Protein AF-A0A6N2AGR7-F1 (afdb_monomer)

Structure (mmCIF, N/CA/C/O backbone):
data_AF-A0A6N2AGR7-F1
#
_entry.id   AF-A0A6N2AGR7-F1
#
loop_
_atom_site.group_PDB
_atom_site.id
_atom_site.type_symbol
_atom_site.label_atom_id
_atom_site.label_alt_id
_atom_site.label_comp_id
_atom_site.label_asym_id
_atom_site.label_entity_id
_atom_site.label_seq_id
_atom_site.pdbx_PDB_ins_code
_atom_site.Cartn_x
_atom_site.Cartn_y
_atom_site.Cartn_z
_atom_site.occupancy
_atom_site.B_iso_or_equiv
_atom_site.auth_seq_id
_atom_site.auth_comp_id
_atom_site.auth_asym_id
_atom_site.auth_atom_id
_atom_site.pdbx_PDB_model_num
ATOM 1 N N . MET A 1 1 ? -47.550 24.375 -28.248 1.00 39.44 1 MET A N 1
ATOM 2 C CA . MET A 1 1 ? -46.089 24.152 -28.172 1.00 39.44 1 MET A CA 1
ATOM 3 C C . MET A 1 1 ? -45.832 23.037 -27.169 1.00 39.44 1 MET A C 1
ATOM 5 O O . MET A 1 1 ? -46.223 23.185 -26.022 1.00 39.44 1 MET A O 1
ATOM 9 N N . LYS A 1 2 ? -45.290 21.895 -27.609 1.00 33.75 2 LYS A N 1
ATOM 10 C CA . LYS A 1 2 ? -44.953 20.758 -26.736 1.00 33.75 2 LYS A CA 1
ATOM 11 C C . LYS A 1 2 ? -43.521 20.963 -26.242 1.00 33.75 2 LYS A C 1
ATOM 13 O O . LYS A 1 2 ? -42.591 20.833 -27.031 1.00 33.75 2 LYS 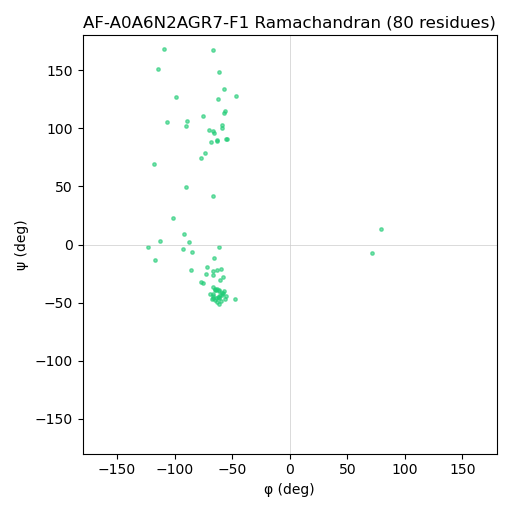A O 1
ATOM 18 N N . THR A 1 3 ? -43.343 21.331 -24.979 1.00 37.47 3 THR A N 1
ATOM 19 C CA . THR A 1 3 ? -42.022 21.350 -24.347 1.00 37.47 3 THR A CA 1
ATOM 20 C C . THR A 1 3 ? -41.621 19.907 -24.051 1.00 37.47 3 THR A C 1
ATOM 22 O O . THR A 1 3 ? -42.239 19.215 -23.245 1.00 37.47 3 THR A O 1
ATOM 25 N N . LEU A 1 4 ? -40.616 19.420 -24.778 1.00 41.75 4 LEU A N 1
ATOM 26 C CA . LEU A 1 4 ? -39.994 18.119 -24.557 1.00 41.75 4 LEU A CA 1
ATOM 27 C C . LEU A 1 4 ? -39.281 18.148 -23.198 1.00 41.75 4 LEU A C 1
ATOM 29 O O . LEU A 1 4 ? -38.149 18.614 -23.095 1.00 41.75 4 LEU A O 1
ATOM 33 N N . TYR A 1 5 ? -39.942 17.666 -22.147 1.00 45.56 5 TYR A N 1
ATOM 34 C CA . TYR A 1 5 ? -39.263 17.331 -20.899 1.00 45.56 5 TYR A CA 1
ATOM 35 C C . TYR A 1 5 ? -38.410 16.090 -21.162 1.00 45.56 5 TYR A C 1
ATOM 37 O O . TYR A 1 5 ? -38.902 14.964 -21.215 1.00 45.56 5 TYR A O 1
ATOM 45 N N . SER A 1 6 ? -37.119 16.318 -21.398 1.00 44.62 6 SER A N 1
ATOM 46 C CA . SER A 1 6 ? -36.114 15.264 -21.422 1.00 44.62 6 SER A CA 1
ATOM 47 C C . SER A 1 6 ? -36.175 14.520 -20.089 1.00 44.62 6 SER A C 1
ATOM 49 O O . SER A 1 6 ? -35.923 15.102 -19.032 1.00 44.62 6 SER A O 1
ATOM 51 N N . ILE A 1 7 ? -36.549 13.240 -20.137 1.00 50.12 7 ILE A N 1
ATOM 52 C CA . ILE A 1 7 ? -36.438 12.312 -19.015 1.00 50.12 7 ILE A CA 1
ATOM 53 C C . ILE A 1 7 ? -34.941 12.198 -18.709 1.00 50.12 7 ILE A C 1
ATOM 55 O O . ILE A 1 7 ? -34.234 11.350 -19.256 1.00 50.12 7 ILE A O 1
ATOM 59 N N . ARG A 1 8 ? -34.430 13.061 -17.820 1.00 50.72 8 ARG A N 1
ATOM 60 C CA . ARG A 1 8 ? -33.260 12.699 -17.024 1.00 50.72 8 ARG A CA 1
ATOM 61 C C . ARG A 1 8 ? -33.693 11.459 -16.266 1.00 50.72 8 ARG A C 1
ATOM 63 O O . ARG A 1 8 ? -34.443 11.549 -15.299 1.00 50.72 8 ARG A O 1
ATOM 70 N N . ARG A 1 9 ? -33.235 10.299 -16.736 1.00 49.84 9 ARG A N 1
ATOM 71 C CA . ARG A 1 9 ? -33.085 9.120 -15.895 1.00 49.84 9 ARG A CA 1
ATOM 72 C C . ARG A 1 9 ? -32.216 9.555 -14.721 1.00 49.84 9 ARG A C 1
ATOM 74 O O . ARG A 1 9 ? -30.991 9.525 -14.796 1.00 49.84 9 ARG A O 1
ATOM 81 N N . PHE A 1 10 ? -32.857 10.024 -13.657 1.00 41.59 10 PHE A N 1
ATOM 82 C CA . PHE A 1 10 ? -32.306 9.899 -12.327 1.00 41.59 10 PHE A CA 1
ATOM 83 C C . PHE A 1 10 ? -32.236 8.396 -12.100 1.00 41.59 10 PHE A C 1
ATOM 85 O O . PHE A 1 10 ? -33.209 7.766 -11.698 1.00 41.59 10 PHE A O 1
ATOM 92 N N . TYR A 1 11 ? -31.114 7.795 -12.488 1.00 43.00 11 TYR A N 1
ATOM 93 C CA . TYR A 1 11 ? -30.761 6.497 -11.958 1.00 43.00 11 TYR A CA 1
ATOM 94 C C . TYR A 1 11 ? -30.729 6.699 -10.445 1.00 43.00 11 TYR A C 1
ATOM 96 O O . TYR A 1 11 ? -29.922 7.485 -9.946 1.00 43.00 11 TYR A O 1
ATOM 104 N N . HIS A 1 12 ? -31.662 6.068 -9.735 1.00 42.91 12 HIS A N 1
ATOM 105 C CA . HIS A 1 12 ? -31.504 5.850 -8.311 1.00 42.91 12 HIS A CA 1
ATOM 106 C C . HIS A 1 12 ? -30.215 5.040 -8.185 1.00 42.91 12 HIS A C 1
ATOM 108 O O . HIS A 1 12 ? -30.178 3.855 -8.514 1.00 42.91 12 HIS A O 1
ATOM 114 N N . MET A 1 13 ? -29.118 5.717 -7.848 1.00 47.34 13 MET A N 1
ATOM 115 C CA . MET A 1 13 ? -27.920 5.040 -7.392 1.00 47.34 13 MET A CA 1
ATOM 116 C C . MET A 1 13 ? -28.296 4.465 -6.034 1.00 47.34 13 MET A C 1
ATOM 118 O O . MET A 1 13 ? -28.140 5.130 -5.013 1.00 47.34 13 MET A O 1
ATOM 122 N N . GLU A 1 14 ? -28.840 3.248 -6.040 1.00 50.38 14 GLU A N 1
ATOM 123 C CA . GLU A 1 14 ? -28.748 2.344 -4.902 1.00 50.38 14 GLU A CA 1
ATOM 124 C C . GLU A 1 14 ? -27.246 2.226 -4.622 1.00 50.38 14 GLU A C 1
ATOM 126 O O . GLU A 1 14 ? -26.529 1.432 -5.239 1.00 50.38 14 GLU A O 1
ATOM 131 N N . THR A 1 15 ? -26.710 3.087 -3.757 1.00 55.97 15 THR A N 1
ATOM 132 C CA . THR A 1 15 ? -25.439 2.767 -3.134 1.00 55.97 15 THR A CA 1
ATOM 133 C C . THR A 1 15 ? -25.680 1.428 -2.448 1.00 55.97 15 THR A C 1
ATOM 135 O O . THR A 1 15 ? -26.709 1.233 -1.803 1.00 55.97 15 THR A O 1
ATOM 138 N N . LEU A 1 16 ? -24.760 0.475 -2.600 1.00 46.69 16 LEU A N 1
ATOM 139 C CA . LEU A 1 16 ? -24.756 -0.794 -1.860 1.00 46.69 16 LEU A CA 1
ATOM 140 C C . LEU A 1 16 ? -24.504 -0.555 -0.353 1.00 46.69 16 LEU A C 1
ATOM 142 O O . LEU A 1 16 ? -23.739 -1.260 0.296 1.00 46.69 16 LEU A O 1
ATOM 146 N N . PHE A 1 17 ? -25.128 0.471 0.212 1.00 51.94 17 PHE A N 1
ATOM 147 C CA . PHE A 1 17 ? -25.213 0.794 1.619 1.00 51.94 17 PHE A CA 1
ATOM 148 C C . PHE A 1 17 ? -26.449 0.096 2.193 1.00 51.94 17 PHE A C 1
ATOM 150 O O . PHE A 1 17 ? -27.289 0.701 2.852 1.00 51.94 17 PHE A O 1
ATOM 157 N N . ASN A 1 18 ? -26.590 -1.204 1.920 1.00 50.84 18 ASN A N 1
ATOM 158 C CA . ASN A 1 18 ? -27.506 -2.017 2.698 1.00 50.84 18 ASN A CA 1
ATOM 159 C C . ASN A 1 18 ? -26.926 -2.079 4.120 1.00 50.84 18 ASN A C 1
ATOM 161 O O . ASN A 1 18 ? -26.003 -2.850 4.383 1.00 50.84 18 ASN A O 1
ATOM 165 N N . GLY A 1 19 ? -27.432 -1.230 5.018 1.00 5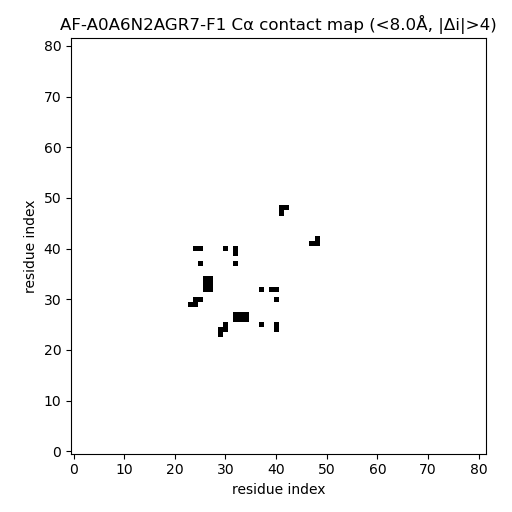5.53 19 GLY A N 1
ATOM 166 C CA . GLY A 1 19 ? -27.027 -1.147 6.428 1.00 55.53 19 GLY A CA 1
ATOM 167 C C . GLY A 1 19 ? -27.268 -2.435 7.225 1.00 55.53 19 GLY A C 1
ATOM 168 O O . GLY A 1 19 ? -26.900 -2.518 8.390 1.00 55.53 19 GLY A O 1
ATOM 169 N N . ASN A 1 20 ? -27.840 -3.460 6.590 1.00 55.66 20 ASN A N 1
ATOM 170 C CA . ASN A 1 20 ? -28.159 -4.747 7.196 1.00 55.66 20 ASN A CA 1
ATOM 171 C C . ASN A 1 20 ? -27.000 -5.756 7.136 1.00 55.66 20 ASN A C 1
ATOM 173 O O . ASN A 1 20 ? -27.182 -6.892 7.570 1.00 55.66 20 ASN A O 1
ATOM 177 N N . LEU A 1 21 ? -25.826 -5.392 6.599 1.00 58.34 21 LEU A N 1
ATOM 178 C CA . LEU A 1 21 ? -24.606 -6.180 6.794 1.00 58.34 21 LEU A CA 1
ATOM 179 C C . LEU A 1 21 ? -23.894 -5.659 8.054 1.00 58.34 21 LEU A C 1
ATOM 181 O O . LEU A 1 21 ? -23.218 -4.629 7.972 1.00 58.34 21 LEU A O 1
ATOM 185 N N . PRO A 1 22 ? -23.994 -6.335 9.215 1.00 58.09 22 PRO A N 1
ATOM 186 C CA . PRO A 1 22 ? -23.244 -5.942 10.397 1.00 58.09 22 PRO A CA 1
ATOM 187 C C . PRO A 1 22 ? -21.776 -6.331 10.189 1.00 58.09 22 PRO A C 1
ATOM 189 O O . PRO A 1 22 ? -21.293 -7.348 10.685 1.00 58.09 22 PRO A O 1
ATOM 192 N N . LEU A 1 23 ? -21.036 -5.527 9.423 1.00 67.12 23 LEU A N 1
ATOM 193 C CA . LEU A 1 23 ? -19.578 -5.593 9.383 1.00 67.12 23 LEU A CA 1
ATOM 194 C C . LEU A 1 23 ? -19.048 -4.916 10.646 1.00 67.12 23 LEU A C 1
ATOM 196 O O . LEU A 1 23 ? -18.555 -3.789 10.599 1.00 67.12 23 LEU A O 1
ATOM 200 N N . ALA A 1 24 ? -19.175 -5.618 11.773 1.00 72.62 24 ALA A N 1
ATOM 201 C CA . ALA A 1 24 ? -18.748 -5.144 13.083 1.00 72.62 24 ALA A CA 1
ATOM 202 C C . ALA A 1 24 ? -17.335 -4.535 13.018 1.00 72.62 24 ALA A C 1
ATOM 204 O O . ALA A 1 24 ? -16.393 -5.137 12.485 1.00 72.62 24 ALA A O 1
ATOM 205 N N . GLY A 1 25 ? -17.189 -3.310 13.527 1.00 75.06 25 GLY A N 1
ATOM 206 C CA . GLY A 1 25 ? -15.9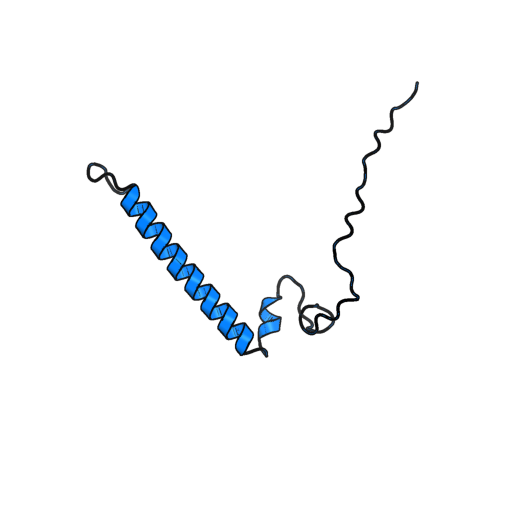15 -2.593 13.535 1.00 75.06 25 GLY A CA 1
ATOM 207 C C . GLY A 1 25 ? -15.534 -1.932 12.200 1.00 75.06 25 GLY A C 1
ATOM 208 O O . GLY A 1 25 ? -14.371 -1.558 12.005 1.00 75.06 25 GLY A O 1
ATOM 209 N N . ARG A 1 26 ? -16.463 -1.811 11.238 1.00 81.62 26 ARG A N 1
ATOM 210 C CA . ARG A 1 26 ? -16.227 -1.180 9.919 1.00 81.62 26 ARG A CA 1
ATOM 211 C C . ARG A 1 26 ? -17.172 -0.022 9.612 1.00 81.62 26 ARG A C 1
ATOM 213 O O . ARG A 1 26 ? -16.971 0.634 8.588 1.00 81.62 26 ARG A O 1
ATOM 220 N N . ASP A 1 27 ? -18.114 0.275 10.486 1.00 85.38 27 ASP A N 1
ATOM 221 C CA . ASP A 1 27 ? -19.028 1.411 10.413 1.00 85.38 27 ASP A CA 1
ATOM 222 C C . ASP A 1 27 ? -18.698 2.459 11.495 1.00 85.38 27 ASP A C 1
ATOM 224 O O . ASP A 1 27 ? -17.839 2.250 12.356 1.00 85.38 27 ASP A O 1
ATOM 228 N N . GLN A 1 28 ? -19.293 3.647 11.379 1.00 87.06 28 GLN A N 1
ATOM 229 C CA . GLN A 1 28 ? -19.054 4.749 12.316 1.00 87.06 28 GLN A CA 1
ATOM 230 C C . GLN A 1 28 ? -19.806 4.552 13.637 1.00 87.06 28 GLN A C 1
ATOM 232 O O . GLN A 1 28 ? -19.285 4.944 14.675 1.00 87.06 28 GLN A O 1
ATOM 237 N N . GLU A 1 29 ? -20.980 3.925 13.609 1.00 84.56 29 GLU A N 1
ATOM 238 C CA . GLU A 1 29 ? -21.826 3.713 14.788 1.00 84.56 29 GLU A CA 1
ATOM 239 C C . GLU A 1 29 ? -21.158 2.764 15.794 1.00 84.56 29 GLU A C 1
ATOM 241 O O . GLU A 1 29 ? -21.203 3.004 16.997 1.00 84.56 29 GLU A O 1
ATOM 246 N N . THR A 1 30 ? -20.447 1.742 15.309 1.00 84.19 30 THR A N 1
ATOM 247 C CA . THR A 1 30 ? -19.740 0.754 16.139 1.00 84.19 30 THR A CA 1
ATOM 248 C C . THR A 1 30 ? -18.335 1.179 16.557 1.00 84.19 30 THR A C 1
ATOM 250 O O . THR A 1 30 ? -17.808 0.648 17.532 1.00 84.19 30 THR A O 1
ATOM 253 N N . THR A 1 31 ? -17.692 2.105 15.834 1.00 84.19 31 THR A N 1
ATOM 254 C CA . THR A 1 31 ? -16.281 2.473 16.079 1.00 84.19 31 THR A CA 1
ATOM 255 C C . THR A 1 31 ? -16.057 3.915 16.515 1.00 84.19 31 THR A C 1
ATOM 257 O O . THR A 1 31 ? -14.949 4.244 16.929 1.00 84.19 31 THR A O 1
ATOM 260 N N . GLY A 1 32 ? -17.051 4.794 16.381 1.00 89.56 32 GLY A N 1
ATOM 261 C CA . GLY A 1 32 ? -16.926 6.231 16.648 1.00 89.56 32 GLY A CA 1
ATOM 262 C C . GLY A 1 32 ? -16.098 7.009 15.615 1.00 89.56 32 GLY A C 1
ATOM 263 O O . GLY A 1 32 ? -16.077 8.237 15.644 1.00 89.56 32 GLY A O 1
ATOM 264 N N . PHE A 1 33 ? -15.444 6.332 14.666 1.00 86.25 33 PHE A N 1
ATOM 265 C CA . PHE A 1 33 ? -14.628 6.971 13.634 1.00 86.25 33 PHE A CA 1
ATOM 266 C C . PHE A 1 33 ? -15.403 7.092 12.328 1.00 86.25 33 PHE A C 1
ATOM 268 O O . PHE A 1 33 ? -15.886 6.093 11.793 1.00 86.25 33 PHE A O 1
ATOM 275 N N . ALA A 1 34 ? -15.471 8.298 11.769 1.00 90.00 34 ALA A N 1
ATOM 276 C CA . ALA A 1 34 ? -15.997 8.523 10.427 1.00 90.00 34 ALA A CA 1
ATOM 277 C C . ALA A 1 34 ? -15.100 7.900 9.339 1.00 90.00 34 ALA A C 1
ATOM 279 O O . ALA A 1 34 ? -13.966 7.485 9.589 1.00 90.00 34 ALA A O 1
ATOM 280 N N . TRP A 1 35 ? -15.611 7.815 8.108 1.00 87.75 35 TRP A N 1
ATOM 281 C CA . TRP A 1 35 ? -14.945 7.105 7.007 1.00 87.75 35 TRP A CA 1
ATOM 282 C C . TRP A 1 35 ? -13.560 7.670 6.641 1.00 87.75 35 TRP A C 1
ATOM 284 O O . TRP A 1 35 ? -12.682 6.905 6.247 1.00 87.75 35 TRP A O 1
ATOM 294 N N . TRP A 1 36 ? -13.336 8.974 6.819 1.00 89.81 36 TRP A N 1
ATOM 295 C CA . TRP A 1 36 ? -12.051 9.635 6.558 1.00 89.81 36 TRP A CA 1
ATOM 296 C C . TRP A 1 36 ? -10.974 9.291 7.604 1.00 89.81 36 TRP A C 1
ATOM 298 O O . TRP A 1 36 ? -9.791 9.287 7.282 1.00 89.81 36 TRP A O 1
ATOM 308 N N . ALA A 1 37 ? -11.365 8.913 8.828 1.00 89.00 37 ALA A N 1
ATOM 309 C CA . ALA A 1 37 ? -10.471 8.448 9.899 1.00 89.00 37 ALA A CA 1
ATOM 310 C C . ALA A 1 37 ? -10.468 6.917 10.047 1.00 89.00 37 ALA A C 1
ATOM 312 O O . ALA A 1 37 ? -10.145 6.376 11.104 1.00 89.00 37 ALA A O 1
ATOM 313 N N . ARG A 1 38 ? -10.833 6.177 8.995 1.00 90.00 38 ARG A N 1
ATOM 314 C CA . ARG A 1 38 ? -11.063 4.726 9.069 1.00 90.00 38 ARG A CA 1
ATOM 315 C C . ARG A 1 38 ? -9.861 3.917 9.565 1.00 90.00 38 ARG A C 1
ATOM 317 O O . ARG A 1 38 ? -10.074 2.867 10.165 1.00 90.00 38 ARG A O 1
ATOM 324 N N . ASN A 1 39 ? -8.628 4.381 9.360 1.00 89.38 39 ASN A N 1
ATOM 325 C CA . ASN A 1 39 ? -7.433 3.683 9.850 1.00 89.38 39 ASN A CA 1
ATOM 326 C C . ASN A 1 39 ? -7.344 3.667 11.385 1.00 89.38 39 ASN A C 1
ATOM 328 O O . ASN A 1 39 ? -6.823 2.704 11.942 1.00 89.38 39 ASN A O 1
ATOM 332 N N . ALA A 1 40 ? -7.938 4.645 12.080 1.00 89.12 40 ALA A N 1
ATOM 333 C CA . ALA A 1 40 ? -8.026 4.641 13.542 1.00 89.12 40 ALA A CA 1
ATOM 334 C C . ALA A 1 40 ? -8.851 3.454 14.078 1.00 89.12 40 ALA A C 1
ATOM 336 O O . ALA A 1 40 ? -8.625 2.981 15.188 1.00 89.12 40 ALA A O 1
ATOM 337 N N . ARG A 1 41 ? -9.731 2.867 13.252 1.00 89.62 41 ARG A N 1
ATOM 338 C CA . ARG A 1 41 ? -10.474 1.642 13.598 1.00 89.62 41 ARG A CA 1
ATOM 339 C C . ARG A 1 41 ? -9.573 0.406 13.746 1.00 89.62 41 ARG A C 1
ATOM 341 O O . ARG A 1 41 ? -10.043 -0.630 14.203 1.00 89.62 41 ARG A O 1
ATOM 348 N N . LEU A 1 42 ? -8.299 0.479 13.342 1.00 85.75 42 LEU A N 1
ATOM 349 C CA . LEU A 1 42 ? -7.344 -0.634 13.412 1.00 85.75 42 LEU A CA 1
ATOM 350 C C . LEU A 1 42 ? -6.506 -0.665 14.701 1.00 85.75 42 LEU A C 1
ATOM 352 O O . LEU A 1 42 ? -5.765 -1.625 14.886 1.00 85.75 42 LEU A O 1
ATOM 356 N N . ILE A 1 43 ? -6.634 0.322 15.597 1.00 86.50 43 ILE A N 1
ATOM 357 C CA . ILE A 1 43 ? -5.780 0.460 16.797 1.00 86.50 43 ILE A CA 1
ATOM 358 C C . ILE A 1 43 ? -5.798 -0.803 17.674 1.00 86.50 43 ILE A C 1
ATOM 360 O O . ILE A 1 43 ? -4.745 -1.294 18.067 1.00 86.50 43 ILE A O 1
ATOM 364 N N . ASN A 1 44 ? -6.977 -1.384 17.911 1.00 85.50 44 ASN A N 1
ATOM 365 C CA . ASN A 1 44 ? -7.129 -2.592 18.736 1.00 85.50 44 ASN A CA 1
ATOM 366 C C . ASN A 1 44 ? -7.063 -3.902 17.923 1.00 85.50 44 ASN A C 1
ATOM 368 O O . ASN A 1 44 ? -7.360 -4.976 18.439 1.00 85.50 44 ASN A O 1
ATOM 372 N N . LEU A 1 45 ? -6.697 -3.835 16.637 1.00 85.38 45 LEU A N 1
ATOM 373 C CA . LEU A 1 45 ? -6.676 -4.969 15.709 1.00 85.38 45 LEU A CA 1
ATOM 374 C C . LEU A 1 45 ? -5.249 -5.214 15.205 1.00 85.38 45 LEU A C 1
ATOM 376 O O . LEU A 1 45 ? -4.953 -5.004 14.029 1.00 85.38 45 LEU A O 1
ATOM 380 N N . SER A 1 46 ? -4.380 -5.691 16.103 1.00 81.50 46 SER A N 1
ATOM 381 C CA . SER A 1 46 ? -2.936 -5.871 15.869 1.00 81.50 46 SER A CA 1
ATOM 382 C C . SER A 1 46 ? -2.603 -6.580 14.545 1.00 81.50 46 SER A C 1
ATOM 384 O O . SER A 1 46 ? -1.822 -6.064 13.750 1.00 81.50 46 SER A O 1
ATOM 386 N N . SER A 1 47 ? -3.268 -7.696 14.221 1.00 87.12 47 SER A N 1
ATOM 387 C CA . SER A 1 47 ? -3.019 -8.433 12.969 1.00 87.12 47 SER A CA 1
ATOM 388 C C . SER A 1 47 ? -3.352 -7.630 11.706 1.00 87.12 47 SER A C 1
ATOM 390 O O . SER A 1 47 ? -2.621 -7.687 10.718 1.00 87.12 47 SER A O 1
ATOM 392 N N . LYS A 1 48 ? -4.428 -6.835 11.731 1.00 87.19 48 LYS A N 1
ATOM 393 C CA . LYS A 1 48 ? -4.813 -5.964 10.609 1.00 87.19 48 LYS A CA 1
ATOM 394 C C . LYS A 1 48 ? -3.915 -4.734 10.515 1.00 87.19 48 LYS A C 1
ATOM 396 O O . LYS A 1 48 ? -3.655 -4.277 9.406 1.00 87.19 48 LYS A O 1
ATOM 401 N N . LEU A 1 49 ? -3.438 -4.217 11.646 1.00 89.12 49 LEU A N 1
ATOM 402 C CA . LEU A 1 49 ? -2.492 -3.106 11.681 1.00 89.12 49 LEU A CA 1
ATOM 403 C C . LEU A 1 49 ? -1.132 -3.520 11.102 1.00 89.12 49 LEU A C 1
ATOM 405 O O . LEU A 1 49 ? -0.601 -2.822 10.242 1.00 89.12 49 LEU A O 1
ATOM 409 N N . VAL A 1 50 ? -0.615 -4.688 11.498 1.00 93.56 50 VAL A N 1
ATOM 410 C CA . VAL A 1 50 ? 0.613 -5.263 10.926 1.00 93.56 50 VAL A CA 1
ATOM 411 C C . VAL A 1 50 ? 0.431 -5.547 9.437 1.00 93.56 50 VAL A C 1
ATOM 41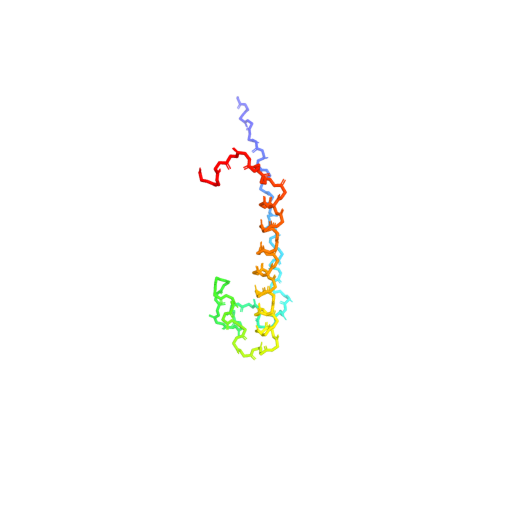3 O O . VAL A 1 50 ? 1.281 -5.157 8.644 1.00 93.56 50 VAL A O 1
ATOM 416 N N . GLY A 1 51 ? -0.699 -6.137 9.030 1.00 93.62 51 GLY A N 1
ATOM 417 C CA . GLY A 1 51 ? -1.007 -6.348 7.612 1.00 93.62 51 GLY A CA 1
ATOM 418 C C . GLY A 1 51 ? -1.027 -5.047 6.800 1.00 93.62 51 GLY A C 1
ATOM 419 O O . GLY A 1 51 ? -0.468 -4.998 5.707 1.00 93.62 51 GLY A O 1
ATOM 420 N N . ALA A 1 52 ? -1.600 -3.971 7.350 1.00 94.44 52 ALA A N 1
ATOM 421 C CA . ALA A 1 52 ? -1.575 -2.651 6.722 1.00 94.44 52 ALA A CA 1
ATOM 422 C C . ALA A 1 52 ? -0.148 -2.087 6.610 1.00 94.44 52 ALA A C 1
ATOM 424 O O . ALA A 1 52 ? 0.199 -1.508 5.583 1.00 94.44 52 ALA A O 1
ATOM 425 N N . HIS A 1 53 ? 0.691 -2.286 7.630 1.00 95.62 53 HIS A N 1
ATOM 426 C CA . HIS A 1 53 ? 2.078 -1.820 7.618 1.00 95.62 53 HIS A CA 1
ATOM 427 C C . HIS A 1 53 ? 2.939 -2.594 6.610 1.00 95.62 53 HIS A C 1
ATOM 429 O O . HIS A 1 53 ? 3.686 -1.989 5.847 1.00 95.62 53 HIS A O 1
ATOM 435 N N . VAL A 1 54 ? 2.781 -3.920 6.544 1.00 97.25 54 VAL A N 1
ATOM 436 C CA . VAL A 1 54 ? 3.460 -4.772 5.555 1.00 97.25 54 VAL A CA 1
ATOM 437 C C . VAL A 1 54 ? 3.049 -4.387 4.135 1.00 97.25 54 VAL A C 1
ATOM 439 O O . VAL A 1 54 ? 3.915 -4.220 3.281 1.00 97.25 54 VAL A O 1
ATOM 442 N N . ALA A 1 55 ? 1.754 -4.177 3.880 1.00 97.31 55 ALA A N 1
ATOM 443 C CA . ALA A 1 55 ? 1.280 -3.715 2.576 1.00 97.31 55 ALA A CA 1
ATOM 444 C C . ALA A 1 55 ? 1.853 -2.335 2.208 1.00 97.31 55 ALA A C 1
ATOM 446 O O . ALA A 1 55 ? 2.223 -2.106 1.059 1.00 97.31 55 ALA A O 1
ATOM 447 N N . HIS A 1 56 ? 1.967 -1.430 3.184 1.00 97.50 56 HIS A N 1
ATOM 448 C CA . HIS A 1 56 ? 2.546 -0.106 2.977 1.00 97.50 56 HIS A CA 1
ATOM 449 C C . HIS A 1 56 ? 4.033 -0.175 2.607 1.00 97.50 56 HIS A C 1
ATOM 451 O O . HIS A 1 56 ? 4.446 0.421 1.616 1.00 97.50 56 HIS A O 1
ATOM 457 N N . VAL A 1 57 ? 4.826 -0.954 3.347 1.00 98.12 57 VAL A N 1
ATOM 458 C CA . VAL A 1 57 ? 6.241 -1.190 3.017 1.00 98.12 57 VAL A CA 1
ATOM 459 C C . VAL A 1 57 ? 6.376 -1.868 1.651 1.00 98.12 57 VAL A C 1
ATOM 461 O O . VAL A 1 57 ? 7.224 -1.474 0.854 1.00 98.12 57 VAL A O 1
ATOM 464 N N . GLY A 1 58 ? 5.499 -2.825 1.337 1.00 97.94 58 GLY A N 1
ATOM 465 C CA . GLY A 1 58 ? 5.450 -3.467 0.025 1.00 97.94 58 GLY A CA 1
ATOM 466 C C . GLY A 1 58 ? 5.211 -2.476 -1.117 1.00 97.94 58 GLY A C 1
ATOM 467 O O . GLY A 1 58 ? 5.890 -2.557 -2.134 1.00 97.94 58 GLY A O 1
ATOM 468 N N . LEU A 1 59 ? 4.311 -1.503 -0.938 1.00 98.31 59 LEU A N 1
ATOM 469 C CA . LEU A 1 59 ? 4.057 -0.464 -1.940 1.00 98.31 59 LEU A CA 1
ATOM 470 C C . LEU A 1 59 ? 5.276 0.444 -2.160 1.00 98.31 59 LEU A C 1
ATOM 472 O O . LEU A 1 59 ? 5.559 0.810 -3.297 1.00 98.31 59 LEU A O 1
ATOM 476 N N . ILE A 1 60 ? 6.008 0.776 -1.091 1.00 98.38 60 ILE A N 1
ATOM 477 C CA . ILE A 1 60 ? 7.242 1.573 -1.180 1.00 98.38 60 ILE A CA 1
ATOM 478 C C . ILE A 1 60 ? 8.302 0.826 -1.992 1.00 98.38 60 ILE A C 1
ATOM 480 O O . ILE A 1 60 ? 8.878 1.400 -2.913 1.00 98.38 60 ILE A O 1
ATOM 484 N N . ILE A 1 61 ? 8.543 -0.449 -1.672 1.00 98.06 61 ILE A N 1
ATOM 485 C CA . ILE A 1 61 ? 9.541 -1.272 -2.369 1.00 98.06 61 ILE A CA 1
ATOM 486 C C . ILE A 1 61 ? 9.143 -1.458 -3.834 1.00 98.06 61 ILE A C 1
ATOM 488 O O . ILE A 1 61 ? 9.965 -1.240 -4.719 1.00 98.06 61 ILE A O 1
ATOM 492 N N . PHE A 1 62 ? 7.873 -1.786 -4.085 1.00 97.62 62 PHE A N 1
ATOM 493 C CA . PHE A 1 62 ? 7.340 -1.932 -5.435 1.00 97.62 62 PHE A CA 1
ATOM 494 C C . PHE A 1 62 ? 7.552 -0.665 -6.265 1.00 97.62 62 PHE A C 1
ATOM 496 O O . PHE A 1 62 ? 8.015 -0.735 -7.399 1.00 97.62 62 PHE A O 1
ATOM 503 N N . TRP A 1 63 ? 7.241 0.502 -5.699 1.00 98.44 63 TRP A N 1
ATOM 504 C CA . TRP A 1 63 ? 7.421 1.766 -6.398 1.00 98.44 63 TRP A CA 1
ATOM 505 C C . TRP A 1 63 ? 8.898 2.084 -6.650 1.00 98.44 63 TRP A C 1
ATOM 507 O O . TRP A 1 63 ? 9.246 2.456 -7.766 1.00 98.44 63 TRP A O 1
ATOM 517 N N . ALA A 1 64 ? 9.769 1.898 -5.655 1.00 98.06 64 ALA A N 1
ATOM 518 C CA . ALA A 1 64 ? 11.204 2.132 -5.806 1.00 98.06 64 ALA A CA 1
ATOM 519 C C . ALA A 1 64 ? 11.814 1.259 -6.915 1.00 98.06 64 ALA A C 1
ATOM 521 O O . ALA A 1 64 ? 12.575 1.752 -7.745 1.00 98.06 64 ALA A O 1
ATOM 522 N N . GLU A 1 65 ? 11.446 -0.021 -6.969 1.00 97.94 65 GLU A N 1
ATOM 523 C CA . GLU A 1 65 ? 11.898 -0.941 -8.014 1.00 97.94 65 GLU A CA 1
ATOM 524 C C . GLU A 1 65 ? 11.329 -0.566 -9.388 1.00 97.94 65 GLU A C 1
ATOM 526 O O . GLU A 1 65 ? 12.075 -0.489 -10.365 1.00 97.94 65 GLU A O 1
ATOM 531 N N . ALA A 1 66 ? 10.025 -0.284 -9.462 1.00 98.25 66 ALA A N 1
ATOM 532 C CA . ALA A 1 66 ? 9.368 0.096 -10.707 1.00 98.25 66 ALA A CA 1
ATOM 533 C C . ALA A 1 66 ? 9.964 1.382 -11.294 1.00 98.25 66 ALA A C 1
ATOM 535 O O . ALA A 1 66 ? 10.232 1.432 -12.493 1.00 98.25 66 ALA A O 1
ATOM 536 N N . MET A 1 67 ? 10.215 2.394 -10.459 1.00 98.25 67 MET A N 1
ATOM 537 C CA . MET A 1 67 ? 10.852 3.640 -10.886 1.00 98.25 67 MET A CA 1
ATOM 538 C C . MET A 1 67 ? 12.296 3.418 -11.319 1.00 98.25 67 MET A C 1
ATOM 540 O O . MET A 1 67 ? 12.684 3.913 -12.369 1.00 98.25 67 MET A O 1
ATOM 544 N N . ASN A 1 68 ? 13.066 2.616 -10.582 1.00 97.25 68 ASN A N 1
ATOM 545 C CA . ASN A 1 68 ? 14.440 2.294 -10.958 1.00 97.25 68 ASN A CA 1
ATOM 546 C C . ASN A 1 68 ? 14.513 1.595 -12.328 1.00 97.25 68 ASN A C 1
ATOM 548 O O . ASN A 1 68 ? 15.279 2.000 -13.198 1.00 97.25 68 ASN A O 1
ATOM 5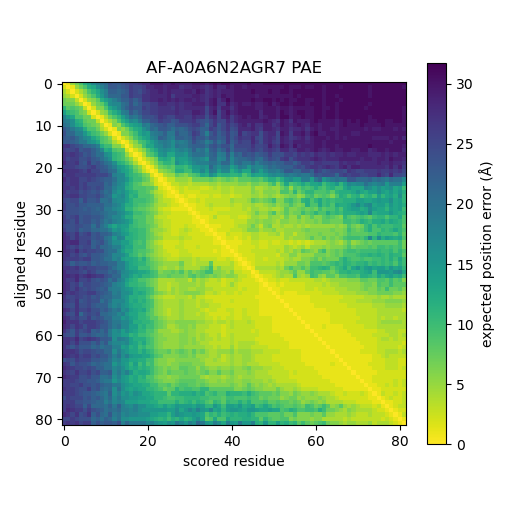52 N N . LEU A 1 69 ? 13.685 0.570 -12.558 1.00 97.88 69 LEU A N 1
ATOM 553 C CA . LEU A 1 69 ? 13.631 -0.114 -13.855 1.00 97.88 69 LEU A CA 1
ATOM 554 C C . LEU A 1 69 ? 13.126 0.808 -14.968 1.00 97.88 69 LEU A C 1
ATOM 556 O O . LEU A 1 69 ? 13.645 0.763 -16.084 1.00 97.88 69 LEU A O 1
ATOM 560 N N . PHE A 1 70 ? 12.133 1.648 -14.672 1.00 97.50 70 PHE A N 1
ATOM 561 C CA . PHE A 1 70 ? 11.620 2.634 -15.615 1.00 97.50 70 PHE A CA 1
ATOM 562 C C . PHE A 1 70 ? 12.701 3.637 -16.023 1.00 97.50 70 PHE A C 1
ATOM 564 O O . PHE A 1 70 ? 12.870 3.888 -17.214 1.00 97.50 70 PHE A O 1
ATOM 571 N N . GLU A 1 71 ? 13.456 4.171 -15.066 1.00 96.38 71 GLU A N 1
ATOM 572 C CA . GLU A 1 71 ? 14.559 5.092 -15.327 1.00 96.38 71 GLU A CA 1
ATOM 573 C C . GLU A 1 71 ? 15.637 4.410 -16.168 1.00 96.38 71 GLU A C 1
ATOM 575 O O . GLU A 1 71 ? 15.961 4.904 -17.245 1.00 96.38 71 GLU A O 1
ATOM 580 N N . VAL A 1 72 ? 16.113 3.226 -15.763 1.00 96.25 72 VAL A N 1
ATOM 581 C CA . VAL A 1 72 ? 17.135 2.471 -16.510 1.00 96.25 72 VAL A CA 1
ATOM 582 C C . VAL A 1 72 ? 16.704 2.180 -17.948 1.00 96.25 72 VAL A C 1
ATOM 584 O O . VAL A 1 72 ? 17.517 2.302 -18.863 1.00 96.25 72 VAL A O 1
ATOM 587 N N . ALA A 1 73 ? 15.433 1.847 -18.176 1.00 96.88 73 ALA A N 1
ATOM 588 C CA . ALA A 1 73 ? 14.916 1.573 -19.515 1.00 96.88 73 ALA A CA 1
ATOM 589 C C . ALA A 1 73 ? 14.894 2.806 -20.440 1.00 96.88 73 ALA A C 1
ATOM 591 O O . ALA A 1 73 ? 14.897 2.644 -21.660 1.00 96.88 73 ALA A O 1
ATOM 592 N N . HIS A 1 74 ? 14.869 4.019 -19.882 1.00 95.31 74 HIS A N 1
ATOM 593 C CA . HIS A 1 74 ? 14.777 5.272 -20.641 1.00 95.31 74 HIS A CA 1
ATOM 594 C C . HIS A 1 74 ? 16.045 6.134 -20.556 1.00 95.31 74 HIS A C 1
ATOM 596 O O . HIS A 1 74 ? 16.078 7.226 -21.129 1.00 95.31 74 HIS A O 1
ATOM 602 N N . ILE A 1 75 ? 17.098 5.661 -19.881 1.00 95.06 75 ILE A N 1
ATOM 603 C CA . ILE A 1 75 ? 18.393 6.344 -19.853 1.00 95.06 75 ILE A CA 1
ATOM 604 C C . ILE A 1 75 ? 18.968 6.413 -21.273 1.00 95.06 75 ILE A C 1
ATOM 606 O O . ILE A 1 75 ? 19.174 5.399 -21.939 1.00 95.06 75 ILE A O 1
ATOM 610 N N . VAL A 1 76 ? 19.286 7.634 -21.711 1.00 95.81 76 VAL A N 1
ATOM 611 C CA . VAL A 1 76 ? 20.091 7.906 -22.907 1.00 95.81 76 VAL A CA 1
ATOM 612 C C . VAL A 1 76 ? 21.463 8.383 -22.428 1.00 95.81 76 VAL A C 1
ATOM 614 O O . VAL A 1 76 ? 21.561 9.526 -21.980 1.00 95.81 76 VAL A O 1
ATOM 617 N N . PRO A 1 77 ? 22.524 7.555 -22.515 1.00 93.19 77 PRO A N 1
ATOM 618 C CA . PRO A 1 77 ? 23.834 7.871 -21.926 1.00 93.19 77 PRO A CA 1
ATOM 619 C C . PRO A 1 77 ? 24.485 9.152 -22.465 1.00 93.19 77 PRO A C 1
ATOM 621 O O . PRO A 1 77 ? 25.365 9.725 -21.835 1.00 93.19 77 PRO A O 1
ATOM 624 N N . GLU A 1 78 ? 24.064 9.588 -23.648 1.00 94.31 78 GLU A N 1
ATOM 625 C CA . GLU A 1 78 ? 24.613 10.736 -24.370 1.00 94.31 78 GLU A CA 1
ATOM 626 C C . GLU A 1 78 ? 24.001 12.080 -23.933 1.00 94.31 78 GLU A C 1
ATOM 628 O O . GLU A 1 78 ? 24.448 13.133 -24.388 1.00 94.31 78 GLU A O 1
ATOM 633 N N . LYS A 1 79 ? 22.970 12.071 -23.076 1.00 92.44 79 LYS A N 1
ATOM 634 C CA . LYS A 1 79 ? 22.271 13.275 -22.597 1.00 92.44 79 LYS A CA 1
ATOM 635 C C . LYS A 1 79 ? 22.477 13.470 -21.095 1.00 92.44 79 LYS A C 1
ATOM 637 O O . LYS A 1 79 ? 22.658 12.504 -20.358 1.00 92.44 79 LYS A O 1
ATOM 642 N N . SER A 1 80 ? 22.447 14.726 -20.638 1.00 87.25 80 SER A N 1
ATOM 643 C CA . SER A 1 80 ? 22.451 15.020 -19.200 1.00 87.25 80 SER A CA 1
ATOM 644 C C . SER A 1 80 ? 21.214 14.424 -18.527 1.00 87.25 80 SER A C 1
ATOM 646 O O . SER A 1 80 ? 20.151 14.325 -19.136 1.00 87.25 80 SER A O 1
ATOM 648 N N . MET A 1 81 ? 21.358 14.032 -17.258 1.00 88.19 81 MET A N 1
ATOM 649 C CA . MET A 1 81 ? 20.241 13.515 -16.453 1.00 88.19 81 MET A CA 1
ATOM 650 C C . MET A 1 81 ? 19.232 14.593 -16.035 1.00 88.19 81 MET A C 1
ATOM 652 O O . MET A 1 81 ? 18.115 14.254 -15.657 1.00 88.19 81 MET A O 1
ATOM 656 N N . TYR A 1 82 ? 19.633 15.865 -16.078 1.00 87.44 82 TYR A N 1
ATOM 657 C CA . TYR A 1 82 ? 18.818 17.028 -15.729 1.00 87.44 82 TYR A CA 1
ATOM 658 C C . TYR A 1 82 ? 18.634 17.929 -16.945 1.00 87.44 82 TYR A C 1
ATOM 660 O O . TYR A 1 82 ? 19.591 17.987 -17.763 1.00 87.44 82 TYR A O 1
#

Mean predicted aligned error: 12.99 Å

Foldseek 3Di:
DDDPPPPPPPPPPPPVPPVPPCPQLQDCVRQVDDPVRSVVSCPPPVVVVVVVVVVVVVVVVVVVVVVVVVCVVPDDPVDDPD

Secondary structure (DSSP, 8-state):
---------------S--TTS--TTSSHHHHS--GGGGGGGGTT-HHHHHHHHHHHHHHHHHHHHHHHHHHHHH--TTS---

InterPro domains:
  IPR000932 Photosystem antenna protein-like [PF00421] (31-79)
  IPR036001 Photosystem antenna protein-like superfamily [SSF161077] (28-82)

Nearest PDB structures (foldseek):
  8z9d-assembly1_CC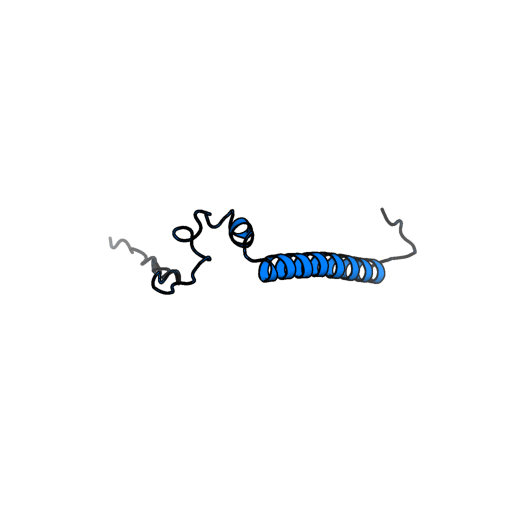  TM=9.438E-01  e=4.023E-06  Spinacia oleracea
  8j5k-assembly1_C  TM=9.629E-01  e=2.279E-05  Stephanoc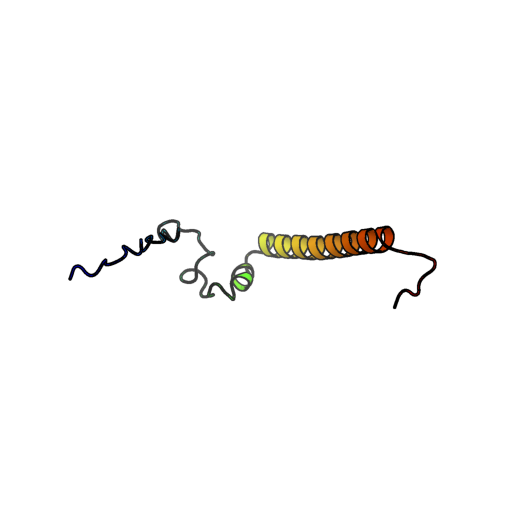yclus meneghinianus
  8wb4-assembly1_c  TM=9.558E-01  e=2.450E-05  Chroomonas placoidea
  7ymi-assembly1_C  TM=9.724E-01  e=8.996E-05  Acaryochloris marina MBIC11017

pLDDT: mean 79.41, std 20.3, range [33.75, 98.44]

Organism: Solanum chilense 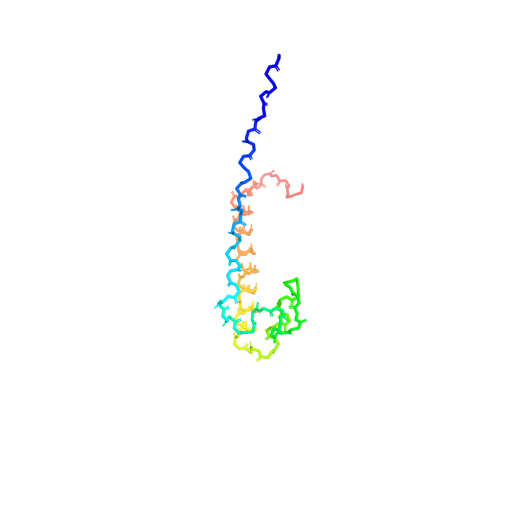(NCBI:txid4083)

Sequence (82 aa):
MKTLYSIRRFYHMETLFNGNLPLAGRDQETTGFAWWARNARLINLSSKLVGAHVAHVGLIIFWAEAMNLFEVAHIVPEKSMY

Solvent-accessible surface area (backbone atoms only — not comparable to full-atom values): 5405 Å² total; per-residue (Å²): 136,86,80,81,77,75,80,74,77,74,70,78,78,76,64,91,71,64,81,83,63,83,56,81,65,72,45,40,90,75,56,75,40,51,82,93,47,48,73,66,63,32,75,91,34,62,71,59,40,51,51,52,50,51,52,51,54,48,51,53,53,52,50,54,52,51,50,51,53,53,48,63,75,66,64,56,90,92,53,75,97,117

Radius of gyration: 24.45 Å; Cα contacts (8 Å, |Δi|>4): 20; chains: 1; bounding box: 71×33×47 Å

=== Feature glossary ===
Key to the feature types in this record:

pLDDT. pLDDT is the predicted lDDT-Cα score: AlphaFold's confidence that the local environment of each residue (all inter-atomic distances within 15 Å) is correctly placed. It is a per-residue number between 0 and 100, with higher meaning more reliable.

Radius of gyration, Cα contacts, bounding box. The geometric summary reports three shape descriptors. Rg (radius of gyration) measures how spread out the Cα atoms are about their centre of mass; compact globular proteins have small Rg, elongated or unfolded ones large. Cα contacts (<8 Å, |i−j|>4) count long-range residue pairs in spatial proximity — high for tightly packed folds, near zero for rods or random coil. The bounding-box extents give the protein's footprint along x, y, z in Å.

Backbone torsions (φ/ψ). Backbone dihedral angles. Every residue except chain termini has a φ (preceding-C → N → Cα → C) and a ψ (N → Cα → C → next-N). They are reported in degrees following the IUPAC sign convention. Secondary structure is essentially a statement about which (φ, ψ) basin each residue occupies.

Contact-map, Ramachandran, and PAE plots. Plot images: a contact map (which residues are close in 3D, as an N×N binary image), a Ramachandran scatter (backbone torsion angles, revealing secondary-structure composition at a glance), and — for AlphaFold structures — a PAE heatmap (pairwise prediction confidence).

Predicted aligned error. Predicted Aligned Error (PAE) is an AlphaFold confidence matrix: entry (i, j) is the expected error in the position of residue j, in ångströms, when the prediction is superimposed on the true structure at residue i. Low PAE within a block of residues means that block is internally rigid and well-predicted; high PAE between two blocks means their relative placement is uncertain even if each block individually is confident.

Secondary structure (3-state, P-SEA). Three-state secondary structure (P-SEA) collapses the eight DSSP classes into helix (a), strand (b), and coil (c). P-SEA assigns these from Cα geometry alone — distances and angles — without requiring backbone oxygens, so it works on any Cα trace.

Solvent-accessible surface area. Solvent-accessible surface area (SASA) is the area in Å² traced out by the centre of a 1.4 Å probe sphere (a water molecule) rolled over the protein's van der Waals surface (Shrake–Rupley / Lee–Richards construction). Buried residues have near-zero SASA; fully exposed residues can exceed 200 Å². The total SASA scales roughly with the number of surface residues.

Foldseek 3Di. The Foldseek 3Di string encodes local tertiary geometry as a 20-letter alphabet — one character per residue — derived from the relative positions of nearby Cα atoms. Unlike the amino-acid sequence, 3Di is a direct function of the 3D structure, so two proteins with the same fold have similar 3Di strings even a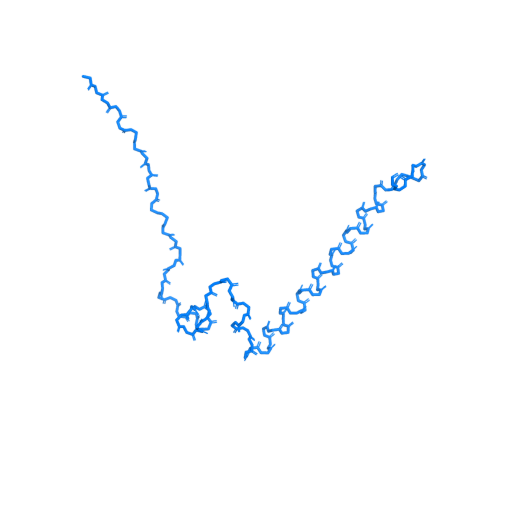t low sequence identity.

B-factor. For experimental (PDB) structures, the B-factor (temperature factor) quantifies the positional spread of each atom in the crystal — a combination of thermal vibration and static disorder — in units of Å². High B-factors mark flexible loops or poorly resolved regions; low B-factors mark the rigid, well-ordered core.

mmCIF coordinates. The mmCIF block holds the 3D Cartesian coordinates of each backbone atom (N, Cα, C, O) in ångströms. mmCIF is the PDB's canonical archive format — a tagged-loop text representation of the atomic model.

InterPro / GO / CATH / organism. Functional annotations link the protein to curated databases. InterPro entries identify conserved domains and families by matching the sequence against member-database signatures (Pfam, PROSITE, CDD, …). Gene Ontology (GO) terms describe molecular function, biological process, and cellular component in a controlled vocabulary. CATH places the structure in a hierarchical fold classification (Class/Architecture/Topology/Homologous-superfamily). The organism is the source species.

Rendered structure images. Structure images are PyMOL renders from six orthogonal camera directions. Cartoon representation draws helices as coils and strands as arrows; sticks shows the backbone as bonds; surface shows the solvent-excluded envelope. Rainbow coloring maps sequence position to hue (blue→red, N→C); chain coloring assigns a distinct color per polypeptide.

Sequence. This is the polypeptide sequence — one letter per residue, N-terminus first. Length ranges from a few dozen residues for small domains to over a thousand for large multi-domain proteins.

Secondary structure (8-state, DSSP). The SS8 string is DSSP's per-residue secondary-structure call. α-helix (H) means an i→i+4 H-bond ladder; β-strand (E) means the residue participates in a β-sheet; 3₁₀ (G) and π (I) are tighter and wider helices; T/S are turns/bends; '-' is loop.

Nearest PDB structures. Structural nearest neighbors (via Foldseek easy-search vs the PDB). Reported per hit: target PDB id, E-value, and alignment TM-score. A TM-score above ~0.5 is the conventional threshold for 'same fold'.